Protein AF-A0A959EKT4-F1 (afdb_monomer_lite)

Sequence (86 aa):
MKTRLFRATIPALLFLAASPVAAQSPGLLGDQSLLESIRTFYEYTGFANAHWGNFLMIGVGLFFIWLAIRFGYEPLLLVPIGLGIL

Radius of gyration: 23.82 Å; chains: 1; bounding box: 63×40×42 Å

pLDDT: mean 72.04, std 9.98, range [49.5, 88.81]

Foldseek 3Di:
DPPPVVVPVVVVVVCVVVDCVVVPPPDPDDDPVVVVVVVVVCCPDCVVVVPPVLVVLLVVLVVLCVCCVPVVPPVVPSNCVSVVSD

Secondary structure (DSSP, 8-state):
--TTTHHHHHHHHHHHHHSGGG-S----STTHHHHHHHHHHHHHSTTTS--HHHHHHHHHHHHHHHHHHHH-S-HHHHHHHHHH--

Structure (mmCIF, N/CA/C/O backbone):
data_AF-A0A959EKT4-F1
#
_entry.id   AF-A0A959EKT4-F1
#
loop_
_atom_site.group_PDB
_atom_site.id
_atom_site.type_symbol
_atom_site.label_atom_id
_atom_site.label_alt_id
_atom_site.label_comp_id
_atom_site.label_asym_id
_atom_site.label_entity_id
_atom_site.label_seq_id
_atom_site.pdbx_PDB_ins_code
_atom_site.Cartn_x
_atom_site.Cartn_y
_atom_site.Cartn_z
_atom_site.occupancy
_atom_site.B_iso_or_equiv
_atom_site.auth_seq_id
_atom_site.auth_comp_id
_atom_site.auth_asym_id
_atom_site.auth_atom_id
_atom_site.pdbx_PDB_model_num
ATOM 1 N N . MET A 1 1 ? 44.017 -30.277 2.848 1.00 52.56 1 MET A N 1
ATOM 2 C CA . MET A 1 1 ? 42.886 -29.363 3.148 1.00 52.56 1 MET A CA 1
ATOM 3 C C . MET A 1 1 ? 42.474 -28.501 1.929 1.00 52.56 1 MET A C 1
ATOM 5 O O . MET A 1 1 ? 42.346 -27.297 2.068 1.00 52.56 1 MET A O 1
ATOM 9 N N . LYS A 1 2 ? 42.247 -29.065 0.723 1.00 57.12 2 LYS A N 1
ATOM 10 C CA . LYS A 1 2 ? 41.864 -28.280 -0.488 1.00 57.12 2 LYS A CA 1
ATOM 11 C C . LYS A 1 2 ? 40.588 -28.768 -1.198 1.00 57.12 2 LYS A C 1
ATOM 13 O O . LYS A 1 2 ? 40.191 -28.223 -2.217 1.00 57.12 2 LYS A O 1
ATOM 18 N N . THR A 1 3 ? 39.907 -29.769 -0.647 1.00 62.19 3 THR A N 1
ATOM 19 C CA . THR A 1 3 ? 38.826 -30.500 -1.336 1.00 62.19 3 THR A CA 1
ATOM 20 C C . THR A 1 3 ? 37.411 -30.025 -0.996 1.00 62.19 3 THR A C 1
ATOM 22 O O . THR A 1 3 ? 36.449 -30.518 -1.576 1.00 62.19 3 THR A O 1
ATOM 25 N N . ARG A 1 4 ? 37.253 -29.059 -0.080 1.00 58.47 4 ARG A N 1
ATOM 26 C CA . ARG A 1 4 ? 35.944 -28.444 0.227 1.00 58.47 4 ARG A CA 1
ATOM 27 C C . ARG A 1 4 ? 35.697 -27.118 -0.490 1.00 58.47 4 ARG A C 1
ATOM 29 O O . ARG A 1 4 ? 34.556 -26.690 -0.564 1.00 58.47 4 ARG A O 1
ATOM 36 N N . LEU A 1 5 ? 36.741 -26.520 -1.063 1.00 63.00 5 LEU A N 1
ATOM 37 C CA . LEU A 1 5 ? 36.645 -25.238 -1.760 1.00 63.00 5 LEU A CA 1
ATOM 38 C C . LEU A 1 5 ? 35.987 -25.403 -3.145 1.00 63.00 5 LEU A C 1
ATOM 40 O O . LEU A 1 5 ? 35.085 -24.660 -3.504 1.00 63.00 5 LEU A O 1
ATOM 44 N N . PHE A 1 6 ? 36.338 -26.465 -3.878 1.00 60.59 6 PHE A N 1
ATOM 45 C CA . PHE A 1 6 ? 35.851 -26.710 -5.244 1.00 60.59 6 PHE A CA 1
ATOM 46 C C . PHE A 1 6 ? 34.340 -27.005 -5.326 1.00 60.59 6 PHE A C 1
ATOM 48 O O . PHE A 1 6 ? 33.683 -26.623 -6.290 1.00 60.59 6 PHE A O 1
ATOM 55 N N . ARG A 1 7 ? 33.761 -27.627 -4.286 1.00 61.94 7 ARG A N 1
ATOM 56 C CA . ARG A 1 7 ? 32.327 -27.978 -4.237 1.00 61.94 7 ARG A CA 1
ATOM 57 C C . ARG A 1 7 ? 31.404 -26.780 -3.995 1.00 61.94 7 ARG A C 1
ATOM 59 O O . ARG A 1 7 ? 30.230 -26.879 -4.323 1.00 61.94 7 ARG A O 1
ATOM 66 N N . ALA A 1 8 ? 31.918 -25.685 -3.433 1.00 64.94 8 ALA A N 1
ATOM 67 C CA . ALA A 1 8 ? 31.154 -24.455 -3.214 1.00 64.94 8 ALA A CA 1
ATOM 68 C C . ALA A 1 8 ? 31.443 -23.404 -4.296 1.00 64.94 8 ALA A C 1
ATOM 70 O O . ALA A 1 8 ? 30.532 -22.712 -4.737 1.00 64.94 8 ALA A O 1
ATOM 71 N N . THR A 1 9 ? 32.690 -23.315 -4.775 1.00 69.56 9 THR A N 1
ATOM 72 C CA . THR A 1 9 ? 33.077 -22.290 -5.750 1.00 69.56 9 THR A CA 1
ATOM 73 C C . THR A 1 9 ? 32.519 -22.548 -7.148 1.00 69.56 9 THR A C 1
ATOM 75 O O . THR A 1 9 ? 32.039 -21.602 -7.751 1.00 69.56 9 THR A O 1
ATOM 78 N N . ILE A 1 10 ? 32.511 -23.782 -7.673 1.00 73.75 10 ILE A N 1
ATOM 79 C CA . ILE A 1 10 ? 31.979 -24.036 -9.031 1.00 73.75 10 ILE A CA 1
ATOM 80 C C . ILE A 1 10 ? 30.492 -23.686 -9.177 1.00 73.75 10 ILE A C 1
ATOM 82 O O . ILE A 1 10 ? 30.168 -22.974 -10.125 1.00 73.75 10 ILE A O 1
ATOM 86 N N . PRO A 1 11 ? 29.576 -24.126 -8.289 1.00 68.06 11 PRO A N 1
ATOM 87 C CA . PRO A 1 11 ? 28.176 -23.736 -8.416 1.00 68.06 11 PRO A CA 1
ATOM 88 C C . PRO A 1 11 ? 27.984 -22.236 -8.179 1.00 68.06 11 PRO A C 1
ATOM 90 O O . PRO A 1 11 ? 27.155 -21.637 -8.851 1.00 68.06 11 PRO A O 1
ATOM 93 N N . ALA A 1 12 ? 28.779 -21.604 -7.306 1.00 71.38 12 ALA A N 1
ATOM 94 C CA . ALA A 1 12 ? 28.748 -20.153 -7.123 1.00 71.38 12 ALA A CA 1
ATOM 95 C C . ALA A 1 12 ? 29.214 -19.389 -8.378 1.00 71.38 12 ALA A C 1
ATOM 97 O O . ALA A 1 12 ? 28.645 -18.355 -8.705 1.00 71.38 12 ALA A O 1
ATOM 98 N N . LEU A 1 13 ? 30.205 -19.908 -9.110 1.00 69.38 13 LEU A N 1
ATOM 99 C CA . LEU A 1 13 ? 30.722 -19.312 -10.348 1.00 69.38 13 LEU A CA 1
ATOM 100 C C . LEU A 1 13 ? 29.752 -19.526 -11.521 1.00 69.38 13 LEU A C 1
ATOM 102 O O . LEU A 1 13 ? 29.542 -18.616 -12.317 1.00 69.38 13 LEU A O 1
ATOM 106 N N . LEU A 1 14 ? 29.098 -20.692 -11.580 1.00 68.94 14 LEU A N 1
ATOM 107 C CA . LEU A 1 14 ? 28.015 -20.971 -12.526 1.00 68.94 14 LEU A CA 1
ATOM 108 C C . LEU A 1 14 ? 26.780 -20.104 -12.241 1.00 68.94 14 LEU A C 1
ATOM 110 O O . LEU A 1 14 ? 26.180 -19.578 -13.169 1.00 68.94 14 LEU A O 1
ATOM 114 N N . PHE A 1 15 ? 26.426 -19.910 -10.968 1.00 72.06 15 PHE A N 1
ATOM 115 C CA . PHE A 1 15 ? 25.338 -19.025 -10.550 1.00 72.06 15 PHE A CA 1
ATOM 116 C C . PHE A 1 15 ? 25.664 -17.553 -10.824 1.00 72.06 15 PHE A C 1
ATOM 118 O O . PHE A 1 15 ? 24.793 -16.811 -11.260 1.00 72.06 15 PHE A O 1
ATOM 125 N N . LEU A 1 16 ? 26.923 -17.136 -10.652 1.00 68.69 16 LEU A N 1
ATOM 126 C CA . LEU A 1 16 ? 27.376 -15.794 -11.021 1.00 68.69 16 LEU A CA 1
ATOM 127 C C . LEU A 1 16 ? 27.292 -15.576 -12.542 1.00 68.69 16 LEU A C 1
ATOM 129 O O . LEU A 1 16 ? 26.802 -14.536 -12.971 1.00 68.69 16 LEU A O 1
ATOM 133 N N . ALA A 1 17 ? 27.683 -16.567 -13.350 1.00 63.44 17 ALA A N 1
ATOM 134 C CA . ALA A 1 17 ? 27.587 -16.511 -14.813 1.00 63.44 17 ALA A CA 1
ATOM 135 C C . ALA A 1 17 ? 26.144 -16.620 -15.349 1.00 63.44 17 ALA A C 1
ATOM 137 O O . ALA A 1 17 ? 25.854 -16.098 -16.421 1.00 63.44 17 ALA A O 1
ATOM 138 N N . ALA A 1 18 ? 25.246 -17.288 -14.617 1.00 64.75 18 ALA A N 1
ATOM 139 C CA . ALA A 1 18 ? 23.827 -17.428 -14.959 1.00 64.75 18 ALA A CA 1
ATOM 140 C C . ALA A 1 18 ? 22.931 -16.361 -14.303 1.00 64.75 18 ALA A C 1
ATOM 142 O O . ALA A 1 18 ? 21.721 -16.346 -14.530 1.00 64.75 18 ALA A O 1
ATOM 143 N N . SER A 1 19 ? 23.499 -15.481 -13.475 1.00 66.25 19 SER A N 1
ATOM 144 C CA . SER A 1 19 ? 22.753 -14.370 -12.900 1.00 66.25 19 SER A CA 1
ATOM 145 C C . SER A 1 19 ? 22.469 -13.320 -13.983 1.00 66.25 19 SER A C 1
ATOM 147 O O . SER A 1 19 ? 23.337 -13.036 -14.814 1.00 66.25 19 SER A O 1
ATOM 149 N N . PRO A 1 20 ? 21.290 -12.675 -13.971 1.00 57.38 20 PRO A N 1
ATOM 150 C CA . PRO A 1 20 ? 20.970 -11.598 -14.912 1.00 57.38 20 PRO A CA 1
ATOM 151 C C . PRO A 1 20 ? 21.884 -10.361 -14.756 1.00 57.38 20 PRO A C 1
ATOM 153 O O . PRO A 1 20 ? 21.758 -9.408 -15.519 1.00 57.38 20 PRO A O 1
ATOM 156 N N . VAL A 1 21 ? 22.843 -10.375 -13.816 1.00 57.88 21 VAL A N 1
ATOM 157 C CA . VAL A 1 21 ? 23.800 -9.288 -13.546 1.00 57.88 21 VAL A CA 1
ATOM 158 C C . VAL A 1 21 ? 24.889 -9.137 -14.616 1.00 57.88 21 VAL A C 1
ATOM 160 O O . VAL A 1 21 ? 25.617 -8.152 -14.606 1.00 57.88 21 VAL A O 1
ATOM 163 N N . ALA A 1 22 ? 25.023 -10.094 -15.539 1.00 53.88 22 ALA A N 1
ATOM 164 C CA . ALA A 1 22 ? 25.921 -9.981 -16.693 1.00 53.88 22 ALA A CA 1
ATOM 165 C C . ALA A 1 22 ? 25.227 -9.394 -17.941 1.00 53.88 22 ALA A C 1
ATOM 167 O O . ALA A 1 22 ? 25.901 -9.049 -18.909 1.00 53.88 22 ALA A O 1
ATOM 168 N N . ALA A 1 23 ? 23.894 -9.261 -17.928 1.00 53.44 23 ALA A N 1
ATOM 169 C CA . ALA A 1 23 ? 23.127 -8.687 -19.038 1.00 53.44 23 ALA A CA 1
ATOM 170 C C . ALA A 1 23 ? 23.087 -7.148 -19.013 1.00 53.44 23 ALA A C 1
ATOM 172 O O . ALA A 1 23 ? 22.626 -6.524 -19.971 1.00 53.44 23 ALA A O 1
ATOM 173 N N . GLN A 1 24 ? 23.590 -6.517 -17.947 1.00 55.09 24 GLN A N 1
ATOM 174 C CA . GLN A 1 24 ? 23.690 -5.065 -17.866 1.00 55.09 24 GLN A CA 1
ATOM 175 C C . GLN A 1 24 ? 24.922 -4.612 -18.653 1.00 55.09 24 GLN A C 1
ATOM 177 O O . GLN A 1 24 ? 26.028 -4.459 -18.138 1.00 55.09 24 GLN A O 1
ATOM 182 N N . SER A 1 25 ? 24.705 -4.505 -19.961 1.00 62.91 25 SER A N 1
ATOM 183 C CA . SER A 1 25 ? 25.684 -4.054 -20.942 1.00 62.91 25 SER A CA 1
ATOM 184 C C . SER A 1 25 ? 26.299 -2.727 -20.480 1.00 62.91 25 SER A C 1
ATOM 186 O O . SER A 1 25 ? 25.563 -1.868 -19.986 1.00 62.91 25 SER A O 1
ATOM 188 N N . PRO A 1 26 ? 27.617 -2.511 -20.643 1.00 63.28 26 PRO A N 1
ATOM 189 C CA . PRO A 1 26 ? 28.227 -1.226 -20.349 1.00 63.28 26 PRO A CA 1
ATOM 190 C C . PRO A 1 26 ? 27.762 -0.242 -21.425 1.00 63.28 26 PRO A C 1
ATOM 192 O O . PRO A 1 26 ? 28.355 -0.128 -22.497 1.00 63.28 26 PRO A O 1
ATOM 195 N N . GLY A 1 27 ? 26.638 0.422 -21.160 1.00 49.50 27 GLY A N 1
ATOM 196 C CA . GLY A 1 27 ? 26.121 1.507 -21.978 1.00 49.50 27 GLY A CA 1
ATOM 197 C C . GLY A 1 27 ? 27.095 2.676 -21.929 1.00 49.50 27 GLY A C 1
ATOM 198 O O . GLY A 1 27 ? 27.181 3.391 -20.932 1.00 49.50 27 GLY A O 1
ATOM 199 N N . LEU A 1 28 ? 27.864 2.829 -23.002 1.00 63.81 28 LEU A N 1
ATOM 200 C CA . LEU A 1 28 ? 28.715 3.978 -23.256 1.00 63.81 28 LEU A CA 1
ATOM 201 C C . LEU A 1 28 ? 27.830 5.173 -23.658 1.00 63.81 28 LEU A C 1
ATOM 203 O O . LEU A 1 28 ? 27.066 5.074 -24.614 1.00 63.81 28 LEU A O 1
ATOM 207 N N . LEU A 1 29 ? 28.040 6.302 -22.972 1.00 59.19 29 LEU A N 1
ATOM 208 C CA . LEU A 1 29 ? 27.472 7.645 -23.182 1.00 59.19 29 LEU A CA 1
ATOM 209 C C . LEU A 1 29 ? 26.044 7.867 -22.652 1.00 59.19 29 LEU A C 1
ATOM 211 O O . LEU A 1 29 ? 25.146 7.045 -22.795 1.00 59.19 29 LEU A O 1
ATOM 215 N N . GLY A 1 30 ? 25.902 8.995 -21.951 1.00 64.44 30 GLY A N 1
ATOM 216 C CA . GLY A 1 30 ? 24.766 9.349 -21.109 1.00 64.44 30 GLY A CA 1
ATOM 217 C C . GLY A 1 30 ? 23.413 9.356 -21.818 1.00 64.44 30 GLY A C 1
ATOM 218 O O . 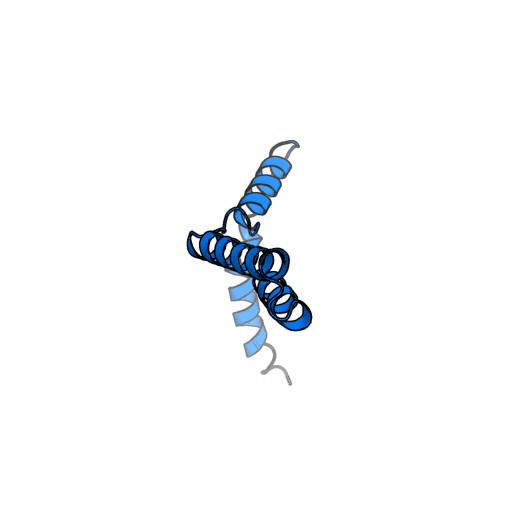GLY A 1 30 ? 23.329 9.464 -23.036 1.00 64.44 30 GLY A O 1
ATOM 219 N N . ASP A 1 31 ? 22.383 9.272 -20.973 1.00 61.47 31 ASP A N 1
ATOM 220 C CA . ASP A 1 31 ? 20.931 9.295 -21.219 1.00 61.47 31 ASP A CA 1
ATOM 221 C C . ASP A 1 31 ? 20.229 7.920 -21.236 1.00 61.47 31 ASP A C 1
ATOM 223 O O . ASP A 1 31 ? 19.189 7.758 -20.599 1.00 61.47 31 ASP A O 1
ATOM 227 N N . GLN A 1 32 ? 20.829 6.866 -21.802 1.00 61.62 32 GLN A N 1
ATOM 228 C CA . GLN A 1 32 ? 20.137 5.565 -21.922 1.00 61.62 32 GLN A CA 1
ATOM 229 C C . GLN A 1 32 ? 20.107 4.724 -20.631 1.00 61.62 32 GLN A C 1
ATOM 231 O O . GLN A 1 32 ? 19.186 3.937 -20.418 1.00 61.62 32 GLN A O 1
ATOM 236 N N . SER A 1 33 ? 21.077 4.899 -19.729 1.00 68.12 33 SER A N 1
ATOM 237 C CA . SER A 1 33 ? 21.129 4.146 -18.464 1.00 68.12 33 SER A CA 1
ATOM 238 C C . SER A 1 33 ? 20.069 4.590 -17.455 1.00 68.12 33 SER A C 1
ATOM 240 O O . SER A 1 33 ? 19.585 3.774 -16.668 1.00 68.12 33 SER A O 1
ATOM 242 N N . LEU A 1 34 ? 19.686 5.870 -17.476 1.00 77.50 34 LEU A N 1
ATOM 243 C CA . LEU A 1 34 ? 18.644 6.401 -16.597 1.00 77.50 34 LEU A CA 1
ATOM 244 C C . LEU A 1 34 ? 17.278 5.858 -17.001 1.00 77.50 34 LEU A C 1
ATOM 246 O O . LEU A 1 34 ? 16.527 5.410 -16.141 1.00 77.50 34 LEU A O 1
ATOM 250 N N . LEU A 1 35 ? 16.991 5.820 -18.302 1.00 79.19 35 LEU A N 1
ATOM 251 C CA . LEU A 1 35 ? 15.750 5.250 -18.818 1.00 79.19 35 LEU A CA 1
ATOM 252 C C . LEU A 1 35 ? 15.630 3.759 -18.480 1.00 79.19 35 LEU A C 1
ATOM 254 O O . LEU A 1 35 ? 14.591 3.336 -17.977 1.00 79.19 35 LEU A O 1
ATOM 258 N N . GLU A 1 36 ? 16.702 2.982 -18.650 1.00 76.62 36 GLU A N 1
ATOM 259 C CA . GLU A 1 36 ? 16.730 1.559 -18.281 1.00 76.62 36 GLU A CA 1
ATOM 260 C C . GLU A 1 36 ? 16.554 1.344 -16.766 1.00 76.62 36 GLU A C 1
ATOM 262 O O . GLU A 1 36 ? 15.810 0.461 -16.327 1.00 76.62 36 GLU A O 1
ATOM 267 N N . SER A 1 37 ? 17.187 2.192 -15.947 1.00 76.31 37 SER A N 1
ATOM 268 C CA . SER A 1 37 ? 17.076 2.124 -14.484 1.00 76.31 37 SER A CA 1
ATOM 269 C C . SER A 1 37 ? 15.663 2.454 -14.014 1.00 76.31 37 SER A C 1
ATOM 271 O O . SER A 1 37 ? 15.121 1.751 -13.166 1.00 76.31 37 SER A O 1
ATOM 273 N N . ILE A 1 38 ? 15.038 3.486 -14.587 1.00 82.38 38 ILE A N 1
ATOM 274 C CA . ILE A 1 38 ? 13.657 3.869 -14.275 1.00 82.38 38 ILE A CA 1
ATOM 275 C C . ILE A 1 38 ? 12.676 2.799 -14.756 1.00 82.38 38 ILE A C 1
ATOM 277 O O . ILE A 1 38 ? 11.740 2.475 -14.029 1.00 82.38 38 ILE A O 1
ATOM 281 N N . ARG A 1 39 ? 12.906 2.201 -15.930 1.00 79.69 39 ARG A N 1
ATOM 282 C CA . ARG A 1 39 ? 12.093 1.095 -16.455 1.00 79.69 39 ARG A CA 1
ATOM 283 C C . ARG A 1 39 ? 12.156 -0.127 -15.541 1.00 79.69 39 ARG A C 1
ATOM 285 O O . ARG A 1 39 ? 11.118 -0.654 -15.159 1.00 79.69 39 ARG A O 1
ATOM 292 N N . THR A 1 40 ? 13.356 -0.513 -15.116 1.00 79.31 40 THR A N 1
ATOM 293 C CA . THR A 1 40 ? 13.559 -1.609 -14.159 1.00 79.31 40 THR A CA 1
ATOM 294 C C . THR A 1 40 ? 12.911 -1.286 -12.810 1.00 79.31 40 THR A C 1
ATOM 296 O O . THR A 1 40 ? 12.195 -2.108 -12.246 1.00 79.31 40 THR A O 1
ATOM 299 N N . PHE A 1 41 ? 13.086 -0.067 -12.297 1.00 79.81 41 PHE A N 1
ATOM 300 C CA . PHE A 1 41 ? 12.460 0.364 -11.045 1.00 79.81 41 PHE A CA 1
ATOM 301 C C . PHE A 1 41 ? 10.931 0.342 -11.134 1.00 79.81 41 PHE A C 1
ATOM 303 O O . PHE A 1 41 ? 10.268 -0.034 -10.169 1.00 79.81 41 PHE A O 1
ATOM 310 N N . TYR A 1 42 ? 10.382 0.701 -12.298 1.00 77.50 42 TYR A N 1
ATOM 311 C CA . TYR A 1 42 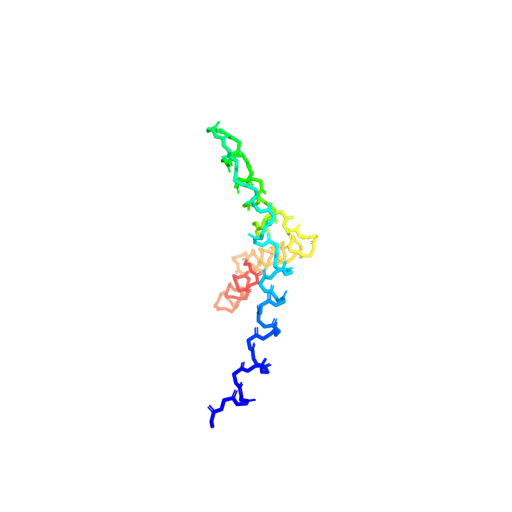? 8.957 0.625 -12.587 1.00 77.50 42 TYR A CA 1
ATOM 312 C C . TYR A 1 42 ? 8.463 -0.825 -12.655 1.00 77.50 42 TYR A C 1
ATOM 314 O O . TYR A 1 42 ? 7.415 -1.122 -12.112 1.00 77.50 42 TYR A O 1
ATOM 322 N N . GLU A 1 43 ? 9.206 -1.757 -13.246 1.00 76.94 43 GLU A N 1
ATOM 323 C CA . GLU A 1 43 ? 8.804 -3.171 -13.297 1.00 76.94 43 GLU A CA 1
ATOM 324 C C . GLU A 1 43 ? 8.891 -3.875 -11.931 1.00 76.94 43 GLU A C 1
ATOM 326 O O . GLU A 1 43 ? 8.097 -4.773 -11.660 1.00 76.94 43 GLU A O 1
ATOM 331 N N . TYR A 1 44 ? 9.800 -3.456 -11.043 1.00 71.69 44 TYR A N 1
ATOM 332 C CA . TYR A 1 44 ? 9.964 -4.041 -9.703 1.00 71.69 44 TYR A CA 1
ATOM 333 C C . TYR A 1 44 ? 9.193 -3.320 -8.588 1.00 71.69 44 TYR A C 1
ATOM 335 O O . TYR A 1 44 ? 9.132 -3.825 -7.465 1.00 71.69 44 TYR A O 1
ATOM 343 N N . THR A 1 45 ? 8.577 -2.164 -8.853 1.00 80.06 45 THR A N 1
ATOM 344 C CA . THR A 1 45 ? 7.712 -1.520 -7.855 1.00 80.06 45 THR A CA 1
ATOM 345 C C . THR A 1 45 ? 6.440 -2.335 -7.630 1.00 80.06 45 THR A C 1
ATOM 347 O O . THR A 1 45 ? 5.856 -2.915 -8.552 1.00 80.06 45 THR A O 1
ATOM 350 N N . GLY A 1 46 ? 5.977 -2.340 -6.376 1.00 68.06 46 GLY A N 1
ATOM 351 C CA . GLY A 1 46 ? 4.717 -2.962 -5.969 1.00 68.06 46 GLY A CA 1
ATOM 352 C C . GLY A 1 46 ? 3.492 -2.422 -6.715 1.00 68.06 46 GLY A C 1
ATOM 353 O O . GLY A 1 46 ? 2.461 -3.082 -6.716 1.00 68.06 46 GLY A O 1
ATOM 354 N N . PHE A 1 47 ? 3.613 -1.278 -7.402 1.00 65.94 47 PHE A N 1
ATOM 355 C CA . PHE A 1 47 ? 2.573 -0.727 -8.274 1.00 65.94 47 PHE A CA 1
ATOM 356 C C . PHE A 1 47 ? 2.496 -1.387 -9.661 1.00 65.94 47 PHE A C 1
ATOM 358 O O . PHE A 1 47 ? 1.396 -1.505 -10.191 1.00 65.94 47 PHE A O 1
ATOM 365 N N . ALA A 1 48 ? 3.604 -1.849 -10.254 1.00 65.69 48 ALA A N 1
ATOM 366 C CA . ALA A 1 48 ? 3.557 -2.578 -11.533 1.00 65.69 48 ALA A CA 1
ATOM 367 C C . ALA A 1 48 ? 3.241 -4.064 -11.346 1.00 65.69 48 ALA A C 1
ATOM 369 O O . ALA A 1 48 ? 2.597 -4.675 -12.193 1.00 65.69 48 ALA A O 1
ATOM 370 N N . ASN A 1 49 ? 3.621 -4.619 -10.193 1.00 66.88 49 ASN A N 1
ATOM 371 C CA . ASN A 1 49 ? 3.203 -5.950 -9.750 1.00 66.88 49 ASN A CA 1
ATOM 372 C C . ASN A 1 49 ? 1.882 -5.914 -8.967 1.00 66.88 49 ASN A C 1
ATOM 374 O O . ASN A 1 49 ? 1.527 -6.899 -8.316 1.00 66.88 49 ASN A O 1
ATOM 378 N N . ALA A 1 50 ? 1.152 -4.791 -8.998 1.00 68.00 50 ALA A N 1
ATOM 379 C CA . ALA A 1 50 ? -0.167 -4.682 -8.393 1.00 68.00 50 ALA A CA 1
ATOM 380 C C . ALA A 1 50 ? -1.156 -5.533 -9.198 1.00 68.00 50 ALA A C 1
ATOM 382 O O . ALA A 1 50 ? -1.892 -5.058 -10.062 1.00 68.00 50 ALA A O 1
ATOM 383 N N . HIS A 1 51 ? -1.151 -6.833 -8.924 1.00 79.12 51 HIS A N 1
ATOM 384 C CA . HIS A 1 51 ? -2.122 -7.762 -9.463 1.00 79.12 51 HIS A CA 1
ATOM 385 C C . HIS A 1 51 ? -3.517 -7.440 -8.921 1.00 79.12 51 HIS A C 1
ATOM 387 O O . HIS A 1 51 ? -3.683 -6.818 -7.870 1.00 79.12 51 HIS A O 1
ATOM 393 N N . TRP A 1 52 ? -4.540 -7.934 -9.619 1.00 78.19 52 TRP A N 1
ATOM 394 C CA . TRP A 1 52 ? -5.945 -7.744 -9.248 1.00 78.19 52 TRP A CA 1
ATOM 395 C C . TRP A 1 52 ? -6.248 -8.114 -7.782 1.00 78.19 52 TRP A C 1
ATOM 397 O O . TRP A 1 52 ? -7.067 -7.470 -7.129 1.00 78.19 52 TRP A O 1
ATOM 407 N N . GLY A 1 53 ? -5.534 -9.106 -7.234 1.00 80.31 53 GLY A N 1
ATOM 408 C CA . GLY A 1 53 ? -5.628 -9.498 -5.825 1.00 80.31 53 GLY A CA 1
ATOM 409 C C . GLY A 1 53 ? -5.216 -8.398 -4.839 1.00 80.31 53 GLY A C 1
ATOM 410 O O . GLY A 1 53 ? -5.899 -8.213 -3.834 1.00 80.31 53 GLY A O 1
ATOM 411 N N . ASN A 1 54 ? -4.175 -7.614 -5.142 1.00 82.44 54 ASN A N 1
ATOM 412 C CA . ASN A 1 54 ? -3.735 -6.512 -4.280 1.00 82.44 54 ASN A CA 1
ATOM 413 C C . ASN A 1 54 ? -4.774 -5.390 -4.249 1.00 82.44 54 ASN A C 1
ATOM 415 O O . ASN A 1 54 ? -5.089 -4.877 -3.182 1.00 82.44 54 ASN A O 1
ATOM 419 N N . PHE A 1 55 ? -5.372 -5.052 -5.394 1.00 83.25 55 PHE A N 1
ATOM 420 C CA . PHE A 1 55 ? -6.451 -4.061 -5.445 1.00 83.25 55 PHE A CA 1
ATOM 421 C C . PHE A 1 55 ? -7.669 -4.483 -4.612 1.00 83.25 55 PHE A C 1
ATOM 423 O O . PHE A 1 55 ? -8.245 -3.655 -3.904 1.00 83.25 55 PHE A O 1
ATOM 430 N N . LEU A 1 56 ? -8.035 -5.769 -4.647 1.00 86.94 56 LEU A N 1
ATOM 431 C CA . LEU A 1 56 ? -9.095 -6.315 -3.796 1.00 86.94 56 LEU A CA 1
ATOM 432 C C . LEU A 1 56 ? -8.731 -6.251 -2.307 1.00 86.94 56 LEU A C 1
ATOM 434 O O . LEU A 1 56 ? -9.570 -5.840 -1.509 1.00 86.94 56 LEU A O 1
ATOM 438 N N . MET A 1 57 ? -7.500 -6.604 -1.925 1.00 86.69 57 MET A N 1
ATOM 439 C CA . MET A 1 57 ? -7.046 -6.525 -0.528 1.00 86.69 57 MET A CA 1
ATOM 440 C C . MET A 1 57 ? -7.069 -5.091 0.008 1.00 86.69 57 MET A C 1
ATOM 442 O O . MET A 1 57 ? -7.605 -4.862 1.091 1.00 86.69 57 MET A O 1
ATOM 446 N N . ILE A 1 58 ? -6.588 -4.121 -0.776 1.00 87.25 58 ILE A N 1
ATOM 447 C CA . ILE A 1 58 ? -6.647 -2.692 -0.433 1.00 87.25 58 ILE A CA 1
ATOM 448 C C . ILE A 1 58 ? -8.105 -2.243 -0.269 1.00 87.25 58 ILE A C 1
ATOM 450 O O . ILE A 1 58 ? -8.450 -1.592 0.718 1.00 87.25 58 ILE A O 1
ATOM 454 N N . GLY A 1 59 ? -8.985 -2.625 -1.201 1.00 88.81 59 GLY A N 1
ATOM 455 C CA . GLY A 1 59 ? -10.412 -2.300 -1.135 1.00 88.81 59 GLY A CA 1
ATOM 456 C C . GLY A 1 59 ? -11.097 -2.866 0.113 1.00 88.81 59 GLY A C 1
ATOM 457 O O . GLY A 1 59 ? -11.862 -2.161 0.771 1.00 88.81 59 GLY A O 1
ATOM 458 N N . VAL A 1 60 ? -10.783 -4.110 0.480 1.00 86.38 60 VAL A N 1
ATOM 459 C CA . VAL A 1 60 ? -11.299 -4.757 1.696 1.00 86.38 60 VAL A CA 1
ATOM 460 C C . VAL A 1 60 ? -10.736 -4.094 2.959 1.00 86.38 60 VAL A C 1
ATOM 462 O O . VAL A 1 60 ? -11.501 -3.817 3.882 1.00 86.38 60 VAL A O 1
ATOM 465 N N . GLY A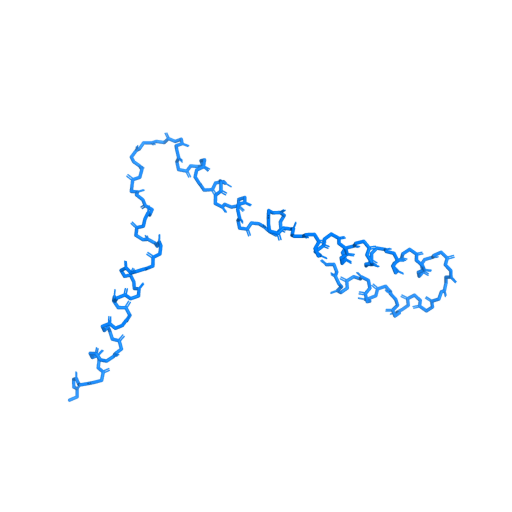 1 61 ? -9.440 -3.765 2.997 1.00 86.50 61 GLY A N 1
ATOM 466 C CA . GLY A 1 61 ? -8.812 -3.055 4.118 1.00 86.50 61 GLY A CA 1
ATOM 467 C C . GLY A 1 61 ? -9.448 -1.685 4.376 1.00 86.50 61 GLY A C 1
ATOM 468 O O . GLY A 1 61 ? -9.837 -1.379 5.506 1.00 86.50 61 GLY A O 1
ATOM 469 N N . LEU A 1 62 ? -9.668 -0.896 3.318 1.00 88.00 62 LEU A N 1
ATOM 470 C CA . LEU A 1 62 ? -10.376 0.385 3.415 1.00 88.00 62 LEU A CA 1
ATOM 471 C C . LEU A 1 62 ? -11.847 0.216 3.821 1.00 88.00 62 LEU A C 1
ATOM 473 O O . LEU A 1 62 ? -12.357 1.030 4.592 1.00 88.00 62 LEU A O 1
ATOM 477 N N . PHE A 1 63 ? -12.529 -0.829 3.344 1.00 86.94 63 PHE A N 1
ATOM 478 C CA . PHE A 1 63 ? -13.911 -1.122 3.733 1.00 86.94 63 PHE A CA 1
ATOM 479 C C . PHE A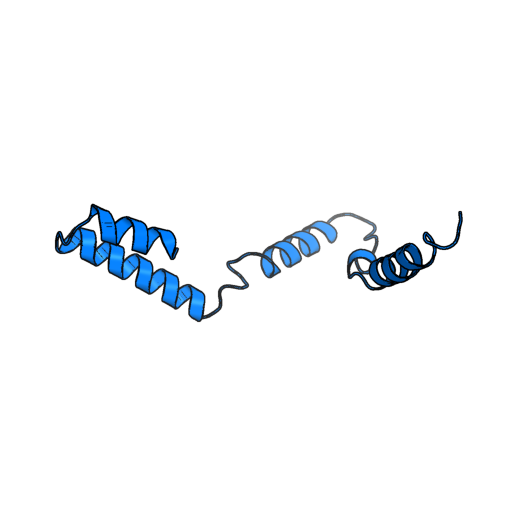 1 63 ? -14.037 -1.397 5.240 1.00 86.94 63 PHE A C 1
ATOM 481 O O . PHE A 1 63 ? -14.939 -0.862 5.890 1.00 86.94 63 PHE A O 1
ATOM 488 N N . PHE A 1 64 ? -13.107 -2.160 5.824 1.00 83.38 64 PHE A N 1
ATOM 489 C CA . PHE A 1 64 ? -13.084 -2.413 7.268 1.00 83.38 64 PHE A CA 1
ATOM 490 C C . PHE A 1 64 ? -12.778 -1.151 8.089 1.00 83.38 64 PHE A C 1
ATOM 492 O O . PHE A 1 64 ? -13.425 -0.929 9.115 1.00 83.38 64 PHE A O 1
ATOM 499 N N . ILE A 1 65 ? -11.871 -0.284 7.620 1.00 85.19 65 ILE A N 1
ATOM 500 C CA . ILE A 1 65 ? -11.607 1.022 8.254 1.00 85.19 65 ILE A CA 1
ATOM 501 C C . ILE A 1 65 ? -12.859 1.911 8.197 1.00 85.19 65 ILE A C 1
ATOM 503 O O . ILE A 1 65 ? -13.224 2.542 9.192 1.00 85.19 65 ILE A O 1
ATOM 507 N N . TRP A 1 66 ? -13.555 1.933 7.058 1.00 86.31 66 TRP A N 1
ATOM 508 C CA . TRP A 1 66 ? -14.794 2.693 6.894 1.00 86.31 66 TRP A CA 1
ATOM 509 C C . TRP A 1 66 ? -15.896 2.212 7.848 1.00 86.31 66 TRP A C 1
ATOM 511 O O . TRP A 1 66 ? -16.556 3.035 8.491 1.00 86.31 66 TRP A O 1
ATOM 521 N N . LEU A 1 67 ? -16.055 0.893 7.999 1.00 83.62 67 LEU A N 1
ATOM 522 C CA . LEU A 1 67 ? -17.026 0.301 8.918 1.00 83.62 67 LEU A CA 1
ATOM 523 C C . LEU A 1 67 ? -16.703 0.646 10.383 1.00 83.62 67 LEU A C 1
ATOM 525 O O . LEU A 1 67 ? -17.607 1.019 11.134 1.00 83.62 67 LEU A O 1
ATOM 529 N N . ALA A 1 68 ? -15.423 0.599 10.767 1.00 81.38 68 ALA A N 1
ATOM 530 C CA . ALA A 1 68 ? -14.965 0.926 12.119 1.00 81.38 68 ALA A CA 1
ATOM 531 C C . ALA A 1 68 ? -15.280 2.381 12.511 1.00 81.38 68 ALA A C 1
ATOM 533 O O . ALA A 1 68 ? -15.764 2.638 13.614 1.00 81.38 68 ALA A O 1
ATOM 534 N N . ILE A 1 69 ? -15.058 3.332 11.595 1.00 81.00 69 ILE A N 1
ATOM 535 C CA . ILE A 1 69 ? -15.304 4.761 11.844 1.00 81.00 69 ILE A CA 1
ATOM 536 C C . ILE A 1 69 ? -16.804 5.078 11.818 1.00 81.00 69 ILE A C 1
ATOM 538 O O . ILE A 1 69 ? -17.289 5.842 12.653 1.00 81.00 69 ILE A O 1
ATOM 542 N N . ARG A 1 70 ? -17.554 4.523 10.856 1.00 80.06 70 ARG A N 1
ATOM 543 C CA . ARG A 1 70 ? -18.962 4.894 10.640 1.00 80.06 70 ARG A CA 1
ATOM 544 C C . ARG A 1 70 ? -19.919 4.224 11.622 1.00 80.06 70 ARG A C 1
ATOM 546 O O . ARG A 1 70 ? -20.910 4.848 11.994 1.00 80.06 70 ARG A O 1
ATOM 553 N N . PHE A 1 71 ? -19.647 2.982 12.014 1.00 74.62 71 PHE A N 1
ATOM 554 C CA . PHE A 1 71 ? -20.557 2.188 12.842 1.00 74.62 71 PHE A CA 1
ATOM 555 C C . PHE A 1 71 ? -20.073 1.996 14.285 1.00 74.62 71 PHE A C 1
ATOM 557 O O . PHE A 1 71 ? -20.810 1.441 15.094 1.00 74.62 71 PHE A O 1
ATOM 564 N N . GLY A 1 72 ? -18.873 2.472 14.638 1.00 66.00 72 GLY A N 1
ATOM 565 C CA . GLY A 1 72 ? -18.376 2.449 16.018 1.00 66.00 72 GLY A CA 1
ATOM 566 C C . GLY A 1 72 ? -18.128 1.046 16.584 1.00 66.00 72 GLY A C 1
ATOM 567 O O . GLY A 1 72 ? -17.961 0.902 17.794 1.00 66.00 72 GLY A O 1
ATOM 568 N N . TYR A 1 73 ? -18.100 0.016 15.733 1.00 61.62 73 TYR A N 1
ATOM 569 C CA . TYR A 1 73 ? -17.735 -1.341 16.131 1.00 61.62 73 TYR A CA 1
ATOM 570 C C . TYR A 1 73 ? -16.243 -1.387 16.457 1.00 61.62 73 TYR A C 1
ATOM 572 O O . TYR A 1 73 ? -15.419 -1.176 15.571 1.00 61.62 73 TYR A O 1
ATOM 580 N N . GLU A 1 74 ? -15.926 -1.624 17.732 1.00 65.50 74 GLU A N 1
ATOM 581 C CA . GLU A 1 74 ? -14.591 -1.902 18.288 1.00 65.50 74 GLU A CA 1
ATOM 582 C C . GLU A 1 74 ? -13.420 -1.318 17.469 1.00 65.50 74 GLU A C 1
ATOM 584 O O . GLU A 1 74 ? -12.617 -2.055 16.883 1.00 65.50 74 GLU A O 1
ATOM 589 N N . PRO A 1 75 ? -13.295 0.025 17.419 1.00 65.88 75 PRO A N 1
ATOM 590 C CA . PRO A 1 75 ? -12.308 0.703 16.578 1.00 65.88 75 PRO A CA 1
ATOM 591 C C . PRO A 1 75 ? -10.867 0.330 16.944 1.00 65.88 75 PRO A C 1
ATOM 593 O O . PRO A 1 75 ? -9.975 0.426 16.107 1.00 65.88 75 PRO A O 1
ATOM 596 N N . LEU A 1 76 ? -10.641 -0.157 18.169 1.00 69.00 76 LEU A N 1
ATOM 597 C CA . LEU A 1 76 ? -9.343 -0.666 18.603 1.00 69.00 76 LEU A CA 1
ATOM 598 C C . LEU A 1 76 ? -8.894 -1.942 17.870 1.00 69.00 76 LEU A C 1
ATOM 600 O O . LEU A 1 76 ? -7.698 -2.211 17.870 1.00 69.00 76 LEU A O 1
ATOM 604 N N . LEU A 1 77 ? -9.803 -2.723 17.270 1.00 75.00 77 LEU A N 1
ATOM 605 C CA . LEU A 1 77 ? -9.488 -4.010 16.627 1.00 75.00 77 LEU A CA 1
ATOM 606 C C . LEU A 1 77 ? -9.641 -3.969 15.102 1.00 75.00 77 LEU A C 1
ATOM 608 O O . LEU A 1 77 ? -8.777 -4.482 14.390 1.00 75.00 77 LEU A O 1
ATOM 612 N N . LEU A 1 78 ? -10.691 -3.326 14.576 1.00 76.50 78 LEU A N 1
ATOM 613 C CA . LEU A 1 78 ? -10.921 -3.280 13.124 1.00 76.50 78 LEU A CA 1
ATOM 614 C C . LEU A 1 78 ? -9.927 -2.363 12.390 1.00 76.50 78 LEU A C 1
ATOM 616 O O . LEU A 1 78 ? -9.573 -2.641 11.245 1.00 76.50 78 LEU A O 1
ATOM 620 N N . VAL A 1 79 ? -9.445 -1.297 13.039 1.00 76.06 79 VAL A N 1
ATOM 621 C CA . VAL A 1 79 ? -8.481 -0.360 12.433 1.00 76.06 79 VAL A CA 1
ATOM 622 C C . VAL A 1 79 ? -7.092 -1.000 12.258 1.00 76.06 79 VAL A C 1
ATOM 624 O O . VAL A 1 79 ? -6.565 -0.925 11.147 1.00 76.06 79 VAL A O 1
ATOM 627 N N . PRO A 1 80 ? -6.506 -1.693 13.260 1.00 80.62 80 PRO A N 1
ATOM 628 C CA . PRO A 1 80 ? -5.261 -2.441 13.068 1.00 80.62 80 PRO A CA 1
ATOM 629 C C . PRO A 1 80 ? -5.350 -3.546 12.011 1.00 80.62 80 PRO A C 1
ATOM 631 O O . PRO A 1 80 ? -4.381 -3.770 11.293 1.00 80.62 80 PRO A O 1
ATOM 634 N N . ILE A 1 81 ? -6.499 -4.221 11.884 1.00 82.25 81 ILE A N 1
ATOM 635 C CA . ILE A 1 81 ? -6.689 -5.270 10.869 1.00 82.25 81 ILE A CA 1
ATOM 636 C C . ILE A 1 81 ? -6.747 -4.664 9.458 1.00 82.25 81 ILE A C 1
ATOM 638 O O . ILE A 1 81 ? -6.091 -5.173 8.551 1.00 82.25 81 ILE A O 1
ATOM 642 N N . GLY A 1 82 ? -7.478 -3.561 9.269 1.00 80.56 82 GLY A N 1
ATOM 643 C CA . GLY A 1 82 ? -7.551 -2.870 7.977 1.00 80.56 82 GLY A CA 1
ATOM 644 C C . GLY A 1 82 ? -6.226 -2.235 7.543 1.00 80.56 82 GLY A C 1
ATOM 645 O O . GLY A 1 82 ? -5.909 -2.255 6.357 1.00 80.56 82 GLY A O 1
ATOM 646 N N . LEU A 1 83 ? -5.430 -1.730 8.495 1.00 81.19 83 LEU A N 1
ATOM 647 C CA . LEU A 1 83 ? -4.078 -1.223 8.230 1.00 81.19 83 LEU A CA 1
ATOM 648 C C . LEU A 1 83 ? -3.032 -2.328 8.048 1.00 81.19 83 LEU A C 1
ATOM 650 O O . LEU A 1 83 ? -2.061 -2.103 7.345 1.00 81.19 83 LEU A O 1
ATOM 654 N N . GLY A 1 84 ? -3.195 -3.502 8.664 1.00 79.81 84 GLY A N 1
ATOM 655 C CA . GLY A 1 84 ? 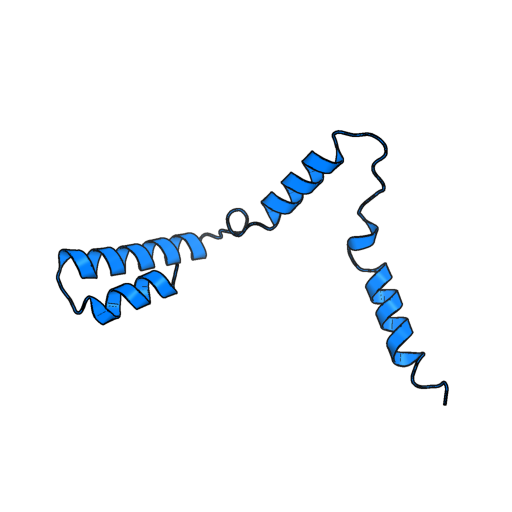-2.245 -4.613 8.523 1.00 79.81 84 GLY A CA 1
ATOM 656 C C . GLY A 1 84 ? -2.341 -5.364 7.189 1.00 79.81 84 GLY A C 1
ATOM 657 O O . GLY A 1 84 ? -1.425 -6.103 6.840 1.00 79.81 84 GLY A O 1
ATOM 658 N N . ILE A 1 85 ? -3.454 -5.202 6.467 1.00 75.06 85 ILE A N 1
ATOM 659 C CA . ILE A 1 85 ? -3.699 -5.790 5.137 1.00 75.06 85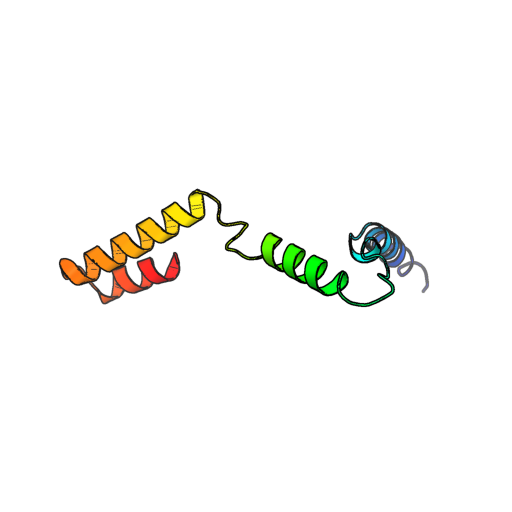 ILE A CA 1
ATOM 660 C C . ILE A 1 85 ? -3.219 -4.869 3.996 1.00 75.06 85 ILE A C 1
ATOM 662 O O . ILE A 1 85 ? -3.045 -5.350 2.874 1.00 75.06 85 ILE A O 1
ATOM 666 N N . LEU A 1 86 ? -3.028 -3.573 4.275 1.00 63.06 86 LEU A N 1
ATOM 667 C CA . LEU A 1 86 ? -2.592 -2.534 3.334 1.00 63.06 86 LEU A CA 1
ATOM 668 C C . LEU A 1 86 ? -1.064 -2.395 3.321 1.00 63.06 86 LEU A C 1
ATOM 670 O O . LEU A 1 86 ? -0.512 -2.293 2.203 1.00 63.06 86 LEU A O 1
#